Protein AF-A0A3D0SKF4-F1 (afdb_monomer)

Solvent-accessible surface area (backbone atoms only — not comparable to full-atom values): 4396 Å² total; per-residue (Å²): 134,84,79,75,78,81,75,51,72,65,57,49,53,49,52,51,50,52,52,51,38,54,49,53,50,60,49,30,73,76,52,61,47,70,59,51,42,52,54,41,49,53,49,21,55,51,30,46,75,73,69,39,53,70,62,17,52,53,34,51,53,42,39,50,47,43,43,64,68,57,56,59,59,68,77,78,119

pLDDT: mean 88.38, std 13.23, range [37.81, 97.62]

Nearest PDB structures (foldseek):
  6au8-assembly1_A  TM=7.729E-01  e=9.816E+00  Homo sapiens
  8gac-assembly1_A  TM=6.296E-01  e=7.267E+00  synthetic construct

Sequence (77 aa):
MTTQPALTNDEIIQAYTDILGALVLAIGRQLDPARLRADLQLLANAYAQTGSGPTAGLLDELIRHVDTHLLGRQGEH

Structure (mmCIF, N/CA/C/O backbone):
data_AF-A0A3D0SKF4-F1
#
_entry.id   AF-A0A3D0SKF4-F1
#
loop_
_atom_site.group_PDB
_atom_site.id
_atom_site.type_symbol
_atom_site.label_atom_id
_atom_site.label_alt_id
_atom_site.label_comp_id
_atom_site.label_asym_id
_atom_site.label_entity_id
_atom_site.label_seq_id
_atom_site.pdbx_PDB_ins_code
_atom_site.Cartn_x
_atom_site.Cartn_y
_atom_site.Cartn_z
_atom_site.occupancy
_atom_site.B_iso_or_equiv
_atom_site.auth_seq_id
_atom_site.auth_comp_id
_atom_site.auth_asym_id
_atom_site.auth_atom_id
_atom_site.pdbx_PDB_model_num
ATOM 1 N N . MET A 1 1 ? 14.634 -26.908 -26.356 1.00 48.38 1 MET A N 1
ATOM 2 C CA . MET A 1 1 ? 14.883 -25.906 -25.299 1.00 48.38 1 MET A CA 1
ATOM 3 C C . MET A 1 1 ? 14.318 -24.587 -25.780 1.00 48.38 1 MET A C 1
ATOM 5 O O . MET A 1 1 ? 14.893 -23.988 -26.675 1.00 48.38 1 MET A O 1
ATOM 9 N N . THR A 1 2 ? 13.159 -24.178 -25.277 1.00 53.88 2 THR A N 1
ATOM 10 C CA . THR A 1 2 ? 12.644 -22.824 -25.498 1.00 53.88 2 THR A CA 1
ATOM 11 C C . THR A 1 2 ? 13.360 -21.910 -24.514 1.00 53.88 2 THR A C 1
ATOM 13 O O . THR A 1 2 ? 13.158 -22.031 -23.309 1.00 53.88 2 THR A O 1
ATOM 16 N N . THR A 1 3 ? 14.257 -21.056 -25.002 1.00 61.00 3 THR A N 1
ATOM 17 C CA . THR A 1 3 ? 14.823 -19.975 -24.192 1.00 61.00 3 THR A CA 1
ATOM 18 C C . THR A 1 3 ? 13.677 -19.052 -23.814 1.00 61.00 3 THR A C 1
ATOM 20 O O . THR A 1 3 ? 13.098 -18.402 -24.684 1.00 61.00 3 THR A O 1
ATOM 23 N N . GLN A 1 4 ? 13.301 -19.059 -22.536 1.00 71.31 4 GLN A N 1
ATOM 24 C CA . GLN A 1 4 ? 12.331 -18.109 -22.017 1.00 71.31 4 GLN A CA 1
ATOM 25 C C . GLN A 1 4 ? 12.878 -16.701 -22.292 1.00 71.31 4 GLN A C 1
ATOM 27 O O . GLN A 1 4 ? 14.054 -16.457 -21.999 1.00 71.31 4 GLN A O 1
ATOM 32 N N . PRO A 1 5 ? 12.096 -15.812 -22.924 1.00 73.50 5 PRO A N 1
ATOM 33 C CA . PRO A 1 5 ? 12.550 -14.453 -23.163 1.00 73.50 5 PRO A CA 1
ATOM 34 C C . PRO A 1 5 ? 12.903 -13.808 -21.822 1.00 73.50 5 PRO A C 1
ATOM 36 O O . PRO A 1 5 ? 12.195 -13.991 -20.829 1.00 73.50 5 PRO A O 1
ATOM 39 N N . ALA A 1 6 ? 14.035 -13.105 -21.786 1.00 84.94 6 ALA A N 1
ATOM 40 C CA . ALA A 1 6 ? 14.415 -12.324 -20.621 1.00 84.94 6 ALA A CA 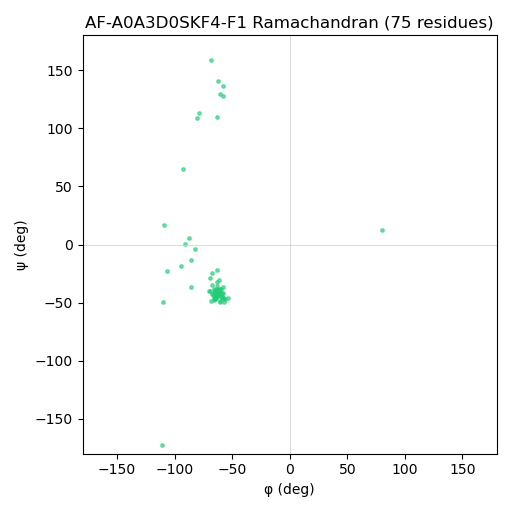1
ATOM 41 C C . ALA A 1 6 ? 13.342 -11.258 -20.377 1.00 84.94 6 ALA A C 1
ATOM 43 O O . ALA A 1 6 ? 12.963 -10.547 -21.308 1.00 84.94 6 ALA A O 1
ATOM 44 N N . LEU A 1 7 ? 12.859 -11.180 -19.137 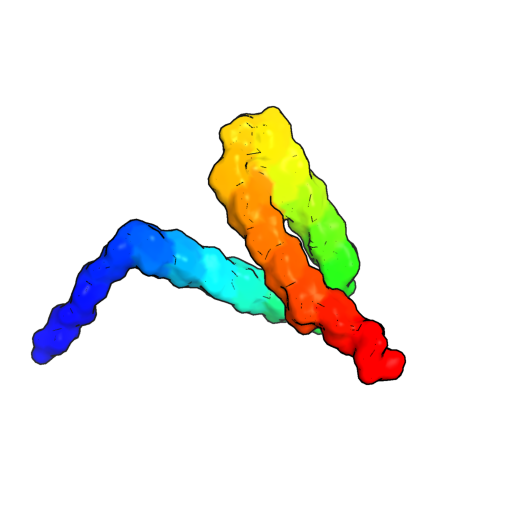1.00 87.81 7 LEU A N 1
ATOM 45 C CA . LEU A 1 7 ? 11.898 -10.165 -18.730 1.00 87.81 7 LEU A CA 1
ATOM 46 C C . LEU A 1 7 ? 12.524 -8.776 -18.878 1.00 87.81 7 LEU A C 1
ATOM 48 O O . LEU A 1 7 ? 13.698 -8.566 -18.558 1.00 87.81 7 LEU A O 1
ATOM 52 N N . THR A 1 8 ? 11.724 -7.827 -19.337 1.00 93.69 8 THR A N 1
ATOM 53 C CA . THR A 1 8 ? 12.050 -6.404 -19.287 1.00 93.69 8 THR A CA 1
ATOM 54 C C . THR A 1 8 ? 12.048 -5.912 -17.839 1.00 93.69 8 THR A C 1
ATOM 56 O O . THR A 1 8 ? 11.429 -6.511 -16.959 1.00 93.69 8 THR A O 1
ATOM 59 N N . ASN A 1 9 ? 12.725 -4.794 -17.569 1.00 90.75 9 ASN A N 1
ATOM 60 C CA . ASN A 1 9 ? 12.731 -4.202 -16.227 1.00 90.75 9 ASN A CA 1
ATOM 61 C C . ASN A 1 9 ? 11.315 -3.873 -15.733 1.00 90.75 9 ASN A C 1
ATOM 63 O O . ASN A 1 9 ? 11.029 -4.069 -14.555 1.00 90.75 9 ASN A O 1
ATOM 67 N N . ASP A 1 10 ? 10.429 -3.437 -16.629 1.00 90.88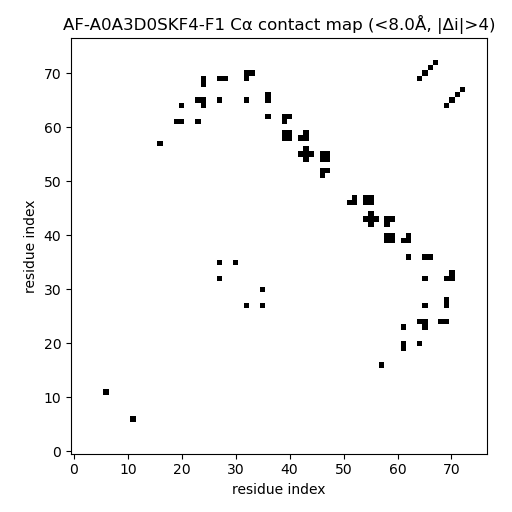 10 ASP A N 1
ATOM 68 C CA . ASP A 1 10 ? 9.039 -3.131 -16.289 1.00 90.88 10 ASP A CA 1
ATOM 69 C C . ASP A 1 10 ? 8.263 -4.399 -15.916 1.00 90.88 10 ASP A C 1
ATOM 71 O O . ASP A 1 10 ? 7.568 -4.419 -14.903 1.00 90.88 10 ASP A O 1
ATOM 75 N N . GLU A 1 11 ? 8.446 -5.495 -16.660 1.00 92.00 11 GLU A N 1
ATOM 76 C CA . GLU A 1 11 ? 7.851 -6.794 -16.318 1.00 92.00 11 GLU A CA 1
ATOM 77 C C . GLU A 1 11 ? 8.383 -7.338 -14.986 1.00 92.00 11 GLU A C 1
ATOM 79 O O . GLU A 1 11 ? 7.631 -7.937 -14.219 1.00 92.00 11 GLU A O 1
ATOM 84 N N . ILE A 1 12 ? 9.661 -7.105 -14.675 1.00 91.00 12 ILE A N 1
ATOM 85 C CA . ILE A 1 12 ? 10.260 -7.487 -13.391 1.00 91.00 12 ILE A CA 1
ATOM 86 C C . ILE A 1 12 ? 9.635 -6.682 -12.245 1.00 91.00 12 ILE A C 1
ATOM 88 O O . ILE A 1 12 ? 9.242 -7.261 -11.232 1.00 91.00 12 ILE A O 1
ATOM 92 N N . ILE A 1 13 ? 9.523 -5.358 -12.393 1.00 89.19 13 ILE A N 1
ATOM 93 C CA . ILE A 1 13 ? 8.924 -4.480 -11.378 1.00 89.19 13 ILE A CA 1
ATOM 94 C C . ILE A 1 13 ? 7.451 -4.837 -11.164 1.00 89.19 13 ILE A C 1
ATOM 96 O O . ILE A 1 13 ? 7.012 -4.952 -10.015 1.00 89.19 13 ILE A O 1
ATOM 100 N N . GLN A 1 14 ? 6.703 -5.072 -12.244 1.00 90.06 14 GLN A N 1
ATOM 101 C CA . GLN A 1 14 ? 5.310 -5.501 -12.168 1.00 90.06 14 GLN A CA 1
ATOM 102 C C . GLN A 1 14 ? 5.189 -6.841 -11.439 1.00 90.06 14 GLN A C 1
ATOM 104 O O . GLN A 1 14 ? 4.430 -6.941 -10.481 1.00 90.06 14 GLN A O 1
ATOM 109 N N . ALA A 1 15 ? 5.995 -7.841 -11.809 1.00 92.31 15 ALA A N 1
ATOM 110 C CA . ALA A 1 15 ? 5.961 -9.152 -11.169 1.00 92.31 15 ALA A CA 1
ATOM 111 C C . ALA A 1 15 ? 6.279 -9.078 -9.667 1.00 92.31 15 ALA A C 1
ATOM 113 O O . ALA A 1 15 ? 5.608 -9.724 -8.861 1.00 92.31 15 ALA A O 1
ATOM 114 N N . TYR A 1 16 ? 7.265 -8.270 -9.262 1.00 92.25 16 TYR A N 1
ATOM 115 C CA . TYR A 1 16 ? 7.540 -8.047 -7.840 1.00 92.25 16 TYR A CA 1
ATOM 116 C C . TYR A 1 16 ? 6.368 -7.373 -7.127 1.00 92.25 16 TYR A C 1
ATOM 118 O O . TYR A 1 16 ? 6.010 -7.791 -6.025 1.00 92.25 16 TYR A O 1
ATOM 126 N N . THR A 1 17 ? 5.752 -6.369 -7.750 1.00 91.75 17 THR A N 1
ATOM 127 C CA . THR A 1 17 ? 4.594 -5.663 -7.187 1.00 91.75 17 THR A CA 1
ATOM 128 C C . THR A 1 17 ? 3.405 -6.610 -7.017 1.00 91.75 17 THR A C 1
ATOM 130 O O . THR A 1 17 ? 2.812 -6.650 -5.940 1.00 91.75 17 THR A O 1
ATOM 133 N N . ASP A 1 18 ? 3.124 -7.447 -8.016 1.00 92.62 18 ASP A N 1
ATOM 134 C CA . ASP A 1 18 ? 2.049 -8.444 -7.985 1.00 92.62 18 ASP A CA 1
ATOM 135 C C . ASP A 1 18 ? 2.270 -9.483 -6.876 1.00 92.62 18 ASP A C 1
ATOM 137 O O . ASP A 1 18 ? 1.347 -9.814 -6.126 1.00 92.62 18 ASP A O 1
ATOM 141 N N . ILE A 1 19 ? 3.504 -9.982 -6.727 1.00 96.44 19 ILE A N 1
ATOM 142 C CA . ILE A 1 19 ? 3.860 -10.948 -5.676 1.00 96.44 19 ILE A CA 1
ATOM 143 C C . ILE A 1 19 ? 3.692 -10.319 -4.290 1.00 96.44 19 ILE A C 1
ATOM 145 O O . ILE A 1 19 ? 3.102 -10.937 -3.400 1.00 96.44 19 ILE A O 1
ATOM 149 N N . LEU A 1 20 ? 4.179 -9.091 -4.095 1.00 95.69 20 LEU A N 1
ATOM 150 C CA . LEU A 1 20 ? 4.016 -8.369 -2.833 1.00 95.69 20 LEU A CA 1
ATOM 151 C C . LEU A 1 20 ? 2.536 -8.109 -2.530 1.00 95.69 20 LEU A C 1
ATOM 153 O O . LEU A 1 20 ? 2.105 -8.335 -1.399 1.00 95.69 20 LEU A O 1
ATOM 157 N N . GLY A 1 21 ? 1.747 -7.726 -3.536 1.00 95.00 21 GLY A N 1
ATOM 158 C CA . GLY A 1 21 ? 0.298 -7.577 -3.429 1.00 95.00 21 GLY A CA 1
ATOM 159 C C . GLY A 1 21 ? -0.366 -8.872 -2.965 1.00 95.00 21 GLY A C 1
ATOM 160 O O . GLY A 1 21 ? -1.101 -8.875 -1.977 1.00 95.00 21 GLY A O 1
ATOM 161 N N . ALA A 1 22 ? -0.050 -10.003 -3.599 1.00 95.75 22 ALA A N 1
ATOM 162 C CA . ALA A 1 22 ? -0.591 -11.307 -3.221 1.00 95.75 22 ALA A CA 1
ATOM 163 C C . ALA A 1 22 ? -0.254 -11.692 -1.768 1.00 95.75 22 ALA A C 1
ATOM 165 O O . ALA A 1 22 ? -1.125 -12.184 -1.042 1.00 95.75 22 ALA A O 1
ATOM 166 N N . LEU A 1 23 ? 0.981 -11.436 -1.322 1.00 95.62 23 LEU A N 1
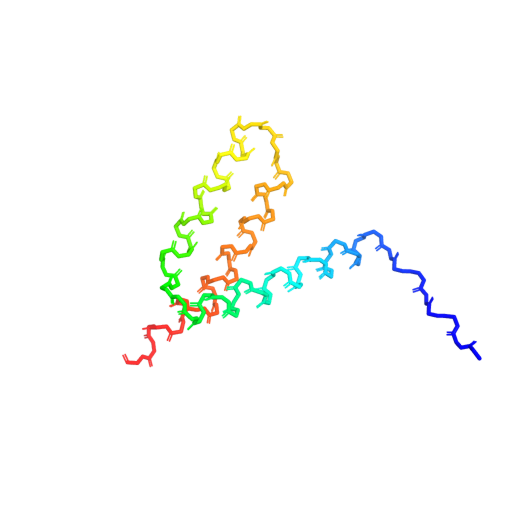ATOM 167 C CA . LEU A 1 23 ? 1.412 -11.694 0.055 1.00 95.62 23 LEU A CA 1
ATOM 168 C C . LEU A 1 23 ? 0.687 -10.796 1.059 1.00 95.62 23 LEU A C 1
ATOM 170 O O . LEU A 1 23 ? 0.179 -11.295 2.063 1.00 95.62 23 LEU A O 1
ATOM 174 N N . VAL A 1 24 ? 0.583 -9.497 0.777 1.00 95.31 24 VAL A N 1
ATOM 175 C CA . VAL A 1 24 ? -0.160 -8.543 1.612 1.00 95.31 24 VAL A CA 1
ATOM 176 C C . VAL A 1 24 ? -1.618 -8.969 1.755 1.00 95.31 24 VAL A C 1
ATOM 178 O O . VAL A 1 24 ? -2.150 -8.957 2.863 1.00 95.31 24 VAL A O 1
ATOM 181 N N . LEU A 1 25 ? -2.255 -9.429 0.676 1.00 94.31 25 LEU A N 1
ATOM 182 C CA . LEU A 1 25 ? -3.621 -9.950 0.736 1.00 94.31 25 LEU A CA 1
ATOM 183 C C . LEU A 1 25 ? -3.722 -11.234 1.567 1.00 94.31 25 LEU A C 1
ATOM 185 O O . LEU A 1 25 ? -4.661 -11.388 2.349 1.00 94.31 25 LEU A O 1
ATOM 189 N N . ALA A 1 26 ? -2.773 -12.161 1.421 1.00 94.12 26 ALA A N 1
ATOM 190 C CA . ALA A 1 26 ? -2.749 -13.400 2.196 1.00 94.12 26 ALA A CA 1
ATOM 191 C C . ALA A 1 26 ? -2.546 -13.147 3.699 1.00 94.12 26 ALA A C 1
ATOM 193 O O . ALA A 1 26 ? -3.188 -13.799 4.525 1.00 94.12 26 ALA A O 1
ATOM 194 N N . ILE A 1 27 ? -1.687 -12.189 4.052 1.00 91.50 27 ILE A N 1
ATOM 195 C CA . ILE A 1 27 ? -1.458 -11.751 5.433 1.00 91.50 27 ILE A CA 1
ATOM 196 C C . ILE A 1 27 ? -2.698 -11.028 5.966 1.00 91.50 27 ILE A C 1
ATOM 198 O O . ILE A 1 27 ? -3.198 -11.369 7.034 1.00 91.50 27 ILE A O 1
ATOM 202 N N . GLY A 1 28 ? -3.242 -10.077 5.205 1.00 90.81 28 GLY A N 1
ATOM 203 C CA . GLY A 1 28 ? -4.397 -9.281 5.611 1.00 90.81 28 GLY A CA 1
ATOM 204 C C . GLY A 1 28 ? -5.657 -10.107 5.861 1.00 90.81 28 GLY A C 1
ATOM 205 O O . GLY A 1 28 ? -6.420 -9.764 6.748 1.00 90.81 28 GLY A O 1
ATOM 206 N N . ARG A 1 29 ? -5.855 -11.234 5.163 1.00 90.62 29 ARG A N 1
ATOM 207 C CA . ARG A 1 29 ? -6.957 -12.176 5.458 1.00 90.62 29 ARG A CA 1
ATOM 208 C C . ARG A 1 29 ? -6.822 -12.897 6.802 1.00 90.62 29 ARG A C 1
ATOM 210 O O . ARG A 1 29 ? -7.820 -13.388 7.316 1.00 90.62 29 ARG A O 1
ATOM 217 N N . GLN A 1 30 ? -5.602 -13.030 7.319 1.00 92.12 30 GLN A N 1
ATOM 218 C CA . GLN A 1 30 ? -5.315 -13.698 8.595 1.00 92.12 30 GLN A CA 1
ATOM 219 C C . GLN A 1 30 ? -5.247 -12.711 9.767 1.00 92.12 30 GLN A C 1
ATOM 221 O O . GLN A 1 30 ? -5.336 -13.121 10.922 1.00 92.12 30 GLN A O 1
ATOM 226 N N . LEU A 1 31 ? -5.067 -11.425 9.469 1.00 88.62 31 LEU A N 1
ATOM 227 C CA . LEU A 1 31 ? -4.992 -10.329 10.429 1.00 88.62 31 LEU A CA 1
ATOM 228 C C . LEU A 1 31 ? -6.228 -9.424 10.308 1.00 88.62 31 LEU A C 1
ATOM 230 O O . LEU A 1 31 ? -7.176 -9.735 9.596 1.00 88.62 31 LEU A O 1
ATOM 234 N N . ASP A 1 32 ? -6.212 -8.295 11.015 1.00 91.19 32 ASP A N 1
ATOM 235 C CA . ASP A 1 32 ? -7.156 -7.197 10.806 1.00 91.19 32 ASP A CA 1
ATOM 236 C C . ASP A 1 32 ? -6.727 -6.379 9.566 1.00 91.19 32 ASP A C 1
ATOM 238 O O . ASP A 1 32 ? -5.673 -5.725 9.606 1.00 91.19 32 ASP A O 1
ATOM 242 N N . PRO A 1 33 ? -7.510 -6.383 8.466 1.00 91.75 33 PRO A N 1
ATOM 243 C CA . PRO A 1 33 ? -7.161 -5.654 7.251 1.00 91.75 33 PRO A CA 1
ATOM 244 C C . PRO A 1 33 ? -7.086 -4.136 7.446 1.00 91.75 33 PRO A C 1
ATOM 246 O O . PRO A 1 33 ? -6.271 -3.480 6.797 1.00 91.75 33 PRO A O 1
ATOM 249 N N . ALA A 1 34 ? -7.901 -3.566 8.340 1.00 93.44 34 ALA A N 1
ATOM 250 C CA . ALA A 1 34 ? -7.910 -2.128 8.597 1.00 93.44 34 ALA A CA 1
ATOM 251 C C . ALA A 1 34 ? -6.630 -1.702 9.321 1.00 93.44 34 ALA A C 1
ATOM 253 O O . ALA A 1 34 ? -6.019 -0.688 8.972 1.00 93.44 34 ALA A O 1
ATOM 254 N N . ARG A 1 35 ? -6.174 -2.518 10.278 1.00 93.38 35 ARG A N 1
ATOM 255 C CA . ARG A 1 35 ? -4.891 -2.302 10.950 1.00 93.38 35 ARG A CA 1
ATOM 256 C C . ARG A 1 35 ? -3.714 -2.440 9.987 1.00 93.38 35 ARG A C 1
ATOM 258 O O . ARG A 1 35 ? -2.855 -1.565 9.966 1.00 93.38 35 ARG A O 1
ATOM 265 N N . LEU A 1 36 ? -3.706 -3.480 9.149 1.00 95.00 36 LEU A N 1
ATOM 266 C CA . LEU A 1 36 ? -2.661 -3.669 8.137 1.00 95.00 36 LEU A CA 1
ATOM 267 C C . LEU A 1 36 ? -2.574 -2.468 7.184 1.00 95.00 36 LEU A C 1
ATOM 269 O O . LEU A 1 36 ? -1.482 -1.971 6.918 1.00 95.00 36 LEU A O 1
ATOM 273 N N . ARG A 1 37 ? -3.720 -1.966 6.706 1.00 95.62 37 ARG A N 1
ATOM 274 C CA . ARG A 1 37 ? -3.784 -0.757 5.875 1.00 95.62 37 ARG A CA 1
ATOM 275 C C . ARG A 1 37 ? -3.150 0.448 6.582 1.00 95.62 37 ARG A C 1
ATOM 277 O O . ARG A 1 37 ? -2.366 1.172 5.970 1.00 95.62 37 ARG A O 1
ATOM 284 N N . ALA A 1 38 ? -3.482 0.668 7.854 1.00 95.88 38 ALA A N 1
ATOM 285 C CA . ALA A 1 38 ? -2.946 1.781 8.635 1.00 95.88 38 ALA A CA 1
ATOM 286 C C . ALA A 1 38 ? -1.422 1.680 8.819 1.00 95.88 38 ALA A C 1
ATOM 288 O O . ALA A 1 38 ? -0.718 2.673 8.635 1.00 95.88 38 ALA A O 1
ATOM 289 N N . ASP A 1 39 ? -0.907 0.483 9.108 1.00 96.44 39 ASP A N 1
ATOM 290 C CA . ASP A 1 39 ? 0.532 0.244 9.252 1.00 96.44 39 ASP A CA 1
ATOM 291 C C . ASP A 1 39 ? 1.281 0.506 7.930 1.00 96.44 39 ASP A C 1
ATOM 293 O O . ASP A 1 39 ? 2.320 1.171 7.921 1.00 96.44 39 ASP A O 1
ATOM 297 N N . LEU A 1 40 ? 0.725 0.070 6.792 1.00 96.25 40 LEU A N 1
ATOM 298 C CA . LEU A 1 40 ? 1.280 0.371 5.465 1.00 96.25 40 LEU A CA 1
ATOM 299 C C . LEU A 1 40 ? 1.288 1.880 5.174 1.00 96.25 40 LEU A C 1
ATOM 301 O O . LEU A 1 40 ? 2.279 2.394 4.653 1.00 96.25 40 LEU A O 1
ATOM 305 N N . GLN A 1 41 ? 0.235 2.607 5.562 1.00 97.38 41 GLN A N 1
ATOM 306 C CA . GLN A 1 41 ? 0.166 4.062 5.395 1.00 97.38 41 GLN A CA 1
ATOM 307 C C . GLN A 1 41 ? 1.241 4.789 6.212 1.00 97.38 41 GLN A C 1
ATOM 309 O O . GLN A 1 41 ? 1.848 5.746 5.725 1.00 97.38 41 GLN A O 1
ATOM 314 N N . LEU A 1 42 ? 1.505 4.341 7.444 1.00 97.62 42 LEU A N 1
ATOM 315 C CA . LEU A 1 42 ? 2.573 4.903 8.274 1.00 97.62 42 LEU A CA 1
ATOM 316 C C . LEU A 1 42 ? 3.944 4.72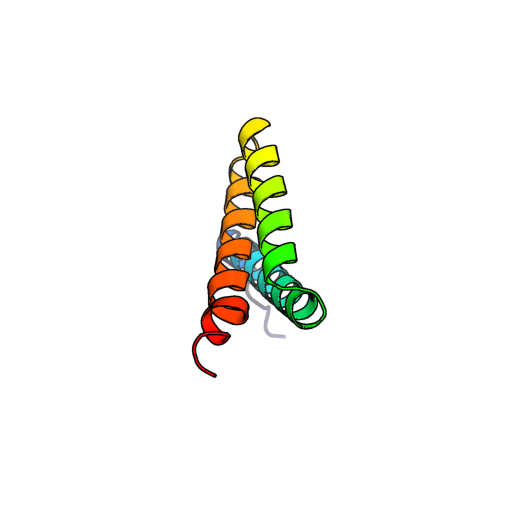5 7.615 1.00 97.62 42 LEU A C 1
ATOM 318 O O . LEU A 1 42 ? 4.734 5.670 7.583 1.00 97.62 42 LEU A O 1
ATOM 322 N N . LEU A 1 43 ? 4.207 3.547 7.044 1.00 96.75 43 LEU A N 1
ATOM 323 C CA . LEU A 1 43 ? 5.445 3.283 6.314 1.00 96.75 43 LEU A CA 1
ATOM 324 C C . LEU A 1 43 ? 5.555 4.150 5.056 1.00 96.75 43 LEU A C 1
ATOM 326 O O . LEU A 1 43 ? 6.600 4.764 4.848 1.00 96.75 43 LEU A O 1
ATOM 330 N N . ALA A 1 44 ? 4.492 4.256 4.252 1.00 96.50 44 ALA A N 1
ATOM 331 C CA . ALA A 1 44 ? 4.488 5.082 3.043 1.00 96.50 44 ALA A CA 1
ATOM 332 C C . ALA A 1 44 ? 4.844 6.539 3.374 1.00 96.50 44 ALA A C 1
ATOM 334 O O . ALA A 1 44 ? 5.752 7.124 2.777 1.00 96.50 44 ALA A O 1
ATOM 335 N N . ASN A 1 45 ? 4.214 7.085 4.417 1.00 96.00 45 ASN A N 1
ATOM 336 C CA . ASN A 1 45 ? 4.478 8.436 4.899 1.00 96.00 45 ASN A CA 1
ATOM 337 C C . ASN A 1 45 ? 5.917 8.603 5.409 1.00 96.00 45 ASN A C 1
ATOM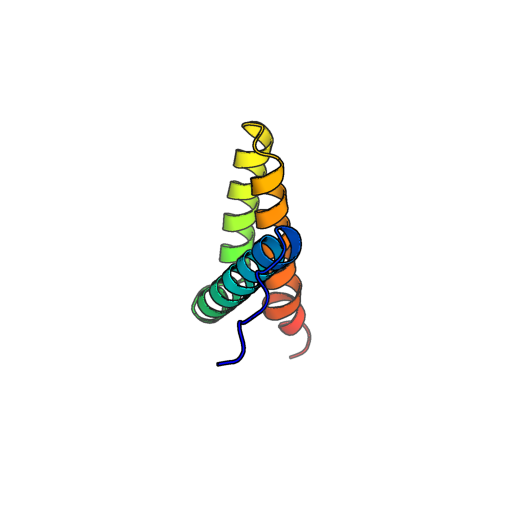 339 O O . ASN A 1 45 ? 6.523 9.655 5.197 1.00 96.00 45 ASN A O 1
ATOM 343 N N . ALA A 1 46 ? 6.477 7.599 6.089 1.00 96.44 46 ALA A N 1
ATOM 344 C CA . ALA A 1 46 ? 7.861 7.637 6.554 1.00 96.44 46 ALA A CA 1
ATOM 345 C C . ALA A 1 46 ? 8.846 7.663 5.373 1.00 96.44 46 ALA A C 1
ATOM 347 O O . ALA A 1 46 ? 9.725 8.522 5.329 1.00 96.44 46 ALA A O 1
ATOM 348 N N . TYR A 1 47 ? 8.660 6.794 4.375 1.00 95.75 47 TYR A N 1
ATOM 349 C CA . TYR A 1 47 ? 9.531 6.737 3.196 1.00 95.75 47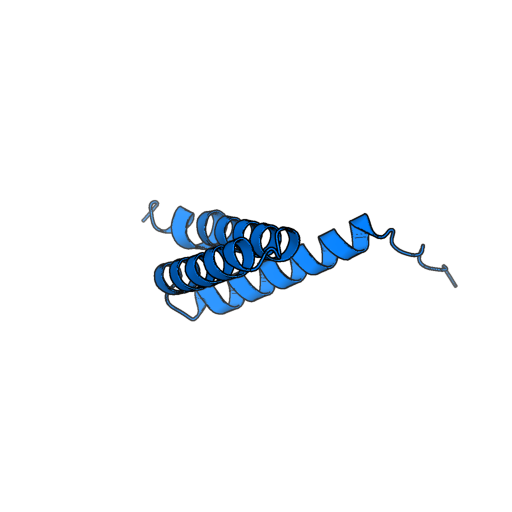 TYR A CA 1
ATOM 350 C C . TYR A 1 47 ? 9.418 7.974 2.301 1.00 95.75 47 TYR A C 1
ATOM 352 O O . TYR A 1 47 ? 10.427 8.423 1.748 1.00 95.75 47 TYR A O 1
ATOM 360 N N . ALA A 1 48 ? 8.226 8.565 2.194 1.00 92.50 48 ALA A N 1
ATOM 361 C CA . ALA A 1 48 ? 8.035 9.835 1.500 1.00 92.50 48 ALA A CA 1
ATOM 362 C C . ALA A 1 48 ? 8.849 10.963 2.162 1.00 92.50 48 ALA A C 1
ATOM 364 O O . ALA A 1 48 ? 9.515 11.735 1.473 1.00 92.50 48 ALA A O 1
ATOM 365 N N . GLN A 1 49 ? 8.865 11.015 3.499 1.00 92.88 49 GLN A N 1
ATOM 366 C CA . GLN A 1 49 ? 9.622 12.014 4.262 1.00 92.88 49 GLN A CA 1
ATOM 367 C C . GLN A 1 49 ? 11.142 11.823 4.176 1.00 92.88 49 GLN A C 1
ATOM 369 O O . GLN A 1 49 ? 11.882 12.802 4.241 1.00 92.88 49 GLN A O 1
ATOM 374 N N . THR A 1 50 ? 11.627 10.592 3.991 1.00 93.06 50 THR A N 1
ATOM 375 C CA . THR A 1 50 ? 13.063 10.308 3.819 1.00 93.06 50 THR A CA 1
ATOM 376 C C . THR A 1 50 ? 13.536 10.414 2.363 1.00 93.06 50 THR A C 1
ATOM 378 O O . THR A 1 50 ? 14.678 10.067 2.070 1.00 93.06 50 THR A O 1
ATOM 381 N N . GLY A 1 51 ? 12.677 10.850 1.433 1.00 89.50 51 GLY A N 1
ATOM 382 C CA . GLY A 1 51 ? 13.014 11.019 0.013 1.00 89.50 51 GLY A CA 1
ATOM 383 C C . GLY A 1 51 ? 12.996 9.732 -0.821 1.00 89.50 51 GLY A C 1
ATOM 384 O O . GLY A 1 51 ? 13.459 9.735 -1.961 1.00 89.50 51 GLY A O 1
ATOM 385 N N . SER A 1 52 ? 12.448 8.629 -0.300 1.00 91.62 52 SER A N 1
ATOM 386 C CA . SER A 1 52 ? 12.329 7.355 -1.023 1.00 91.62 52 SER A CA 1
ATOM 387 C C . SER A 1 52 ? 10.976 7.250 -1.738 1.00 91.62 52 SER A C 1
ATOM 389 O O . SER A 1 52 ? 10.134 6.412 -1.416 1.00 91.62 52 SER A O 1
ATOM 391 N N . GLY A 1 53 ? 10.765 8.131 -2.721 1.00 90.12 53 GLY A N 1
ATOM 392 C CA . GLY A 1 53 ? 9.514 8.231 -3.486 1.00 90.12 53 GLY A CA 1
ATOM 393 C C . GLY A 1 53 ? 9.045 6.918 -4.135 1.00 90.12 53 GLY A C 1
ATOM 394 O O . GLY A 1 53 ? 7.876 6.575 -3.977 1.00 90.12 53 GLY A O 1
ATOM 395 N N . PRO A 1 54 ? 9.919 6.135 -4.802 1.00 91.31 54 PRO A N 1
ATOM 396 C CA . PRO A 1 54 ? 9.521 4.853 -5.389 1.00 91.31 54 PRO A CA 1
ATOM 397 C C . PRO A 1 54 ? 9.017 3.837 -4.356 1.00 91.31 54 PRO A C 1
ATOM 399 O O . PRO A 1 54 ? 8.033 3.145 -4.599 1.00 91.31 54 PRO A O 1
ATOM 402 N N . THR A 1 55 ? 9.651 3.780 -3.182 1.00 93.19 55 THR A N 1
ATOM 403 C CA . THR A 1 55 ? 9.226 2.895 -2.087 1.00 93.19 55 THR A CA 1
ATOM 404 C C . THR A 1 55 ? 7.870 3.319 -1.537 1.00 93.19 55 THR A C 1
ATOM 406 O O . THR A 1 55 ? 7.006 2.472 -1.324 1.00 93.19 55 THR A O 1
ATOM 409 N N . ALA A 1 56 ? 7.660 4.626 -1.346 1.00 94.56 56 ALA A N 1
ATOM 410 C CA . ALA A 1 56 ? 6.365 5.158 -0.934 1.00 94.56 56 ALA A CA 1
ATOM 411 C C . ALA A 1 56 ? 5.267 4.813 -1.956 1.00 94.56 56 ALA A C 1
ATOM 413 O O . ALA A 1 56 ? 4.220 4.311 -1.565 1.00 94.56 56 ALA A O 1
ATOM 414 N N . GLY A 1 57 ? 5.547 4.958 -3.257 1.00 93.44 57 GLY A N 1
ATOM 415 C CA . GLY A 1 57 ? 4.606 4.603 -4.324 1.00 93.44 57 GLY A CA 1
ATOM 416 C C . GLY A 1 57 ? 4.244 3.114 -4.364 1.00 93.44 57 GLY A C 1
ATOM 417 O O . GLY A 1 57 ? 3.080 2.773 -4.560 1.00 93.44 57 GLY A O 1
ATOM 418 N N . LEU A 1 58 ? 5.206 2.214 -4.123 1.00 94.25 58 LEU A N 1
ATOM 419 C CA . LEU A 1 58 ? 4.917 0.780 -3.997 1.00 94.25 58 LEU A CA 1
ATOM 420 C C . LEU A 1 58 ? 4.043 0.482 -2.774 1.00 94.25 58 LEU A C 1
ATOM 422 O O . LEU A 1 58 ? 3.125 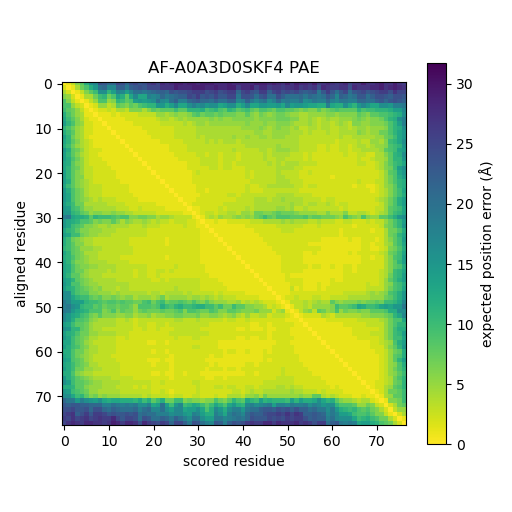-0.327 -2.863 1.00 94.25 58 LEU A O 1
ATOM 426 N N . LEU A 1 59 ? 4.291 1.142 -1.641 1.00 95.94 59 LEU A N 1
ATOM 427 C CA . LEU A 1 59 ? 3.453 0.991 -0.450 1.00 95.94 59 LEU A CA 1
ATOM 428 C C . LEU A 1 59 ? 2.028 1.506 -0.694 1.00 95.94 59 LEU A C 1
ATOM 430 O O . LEU A 1 59 ? 1.081 0.828 -0.305 1.00 95.94 59 LEU A O 1
ATOM 434 N N . ASP A 1 60 ? 1.864 2.629 -1.396 1.00 96.19 60 ASP A N 1
ATOM 435 C CA . ASP A 1 60 ? 0.550 3.135 -1.810 1.00 96.19 60 ASP A CA 1
ATOM 436 C C . ASP A 1 60 ? -0.193 2.139 -2.718 1.00 96.19 60 ASP A C 1
ATOM 438 O O . ASP A 1 60 ? -1.403 1.941 -2.574 1.00 96.19 60 ASP A O 1
ATOM 442 N N . GLU A 1 61 ? 0.520 1.450 -3.613 1.00 94.94 61 GLU A N 1
ATOM 443 C CA . GLU A 1 61 ? -0.069 0.393 -4.440 1.00 94.94 61 GLU A CA 1
ATOM 444 C C . GLU A 1 61 ? -0.539 -0.802 -3.595 1.00 94.94 61 GLU A C 1
ATOM 446 O O . GLU A 1 61 ? -1.633 -1.331 -3.808 1.00 94.94 61 GLU A O 1
ATOM 451 N N . LEU A 1 62 ? 0.230 -1.200 -2.577 1.00 95.81 62 LEU A N 1
ATOM 452 C CA . LEU A 1 62 ? -0.172 -2.260 -1.645 1.00 95.81 62 LEU A CA 1
ATOM 453 C C . LEU A 1 62 ? -1.386 -1.850 -0.796 1.00 95.81 62 LEU A C 1
ATOM 455 O O . LEU A 1 62 ? -2.283 -2.667 -0.578 1.00 95.81 62 LEU A O 1
ATOM 459 N N . ILE A 1 63 ? -1.460 -0.587 -0.363 1.00 96.44 63 ILE A N 1
ATOM 460 C CA . ILE A 1 63 ? -2.638 -0.028 0.323 1.00 96.44 63 ILE A CA 1
ATOM 461 C C . ILE A 1 63 ? -3.869 -0.139 -0.582 1.00 96.44 63 ILE A C 1
ATOM 463 O O . ILE A 1 63 ? -4.910 -0.631 -0.142 1.00 96.44 63 ILE A O 1
ATOM 467 N N . ARG A 1 64 ? -3.745 0.225 -1.867 1.00 95.12 64 ARG A N 1
ATOM 468 C CA . ARG A 1 64 ? -4.838 0.090 -2.843 1.00 95.12 64 ARG A CA 1
ATOM 469 C C . ARG A 1 64 ? -5.306 -1.359 -2.996 1.00 95.12 64 ARG A C 1
ATOM 471 O O . ARG A 1 64 ? -6.511 -1.598 -3.112 1.00 95.12 64 ARG A O 1
ATOM 478 N N . HIS A 1 65 ? -4.391 -2.328 -2.966 1.00 94.19 65 HIS A N 1
ATOM 479 C CA . HIS A 1 65 ? -4.747 -3.748 -3.002 1.00 94.19 65 HIS A CA 1
ATOM 480 C C . HIS A 1 65 ? -5.555 -4.165 -1.765 1.00 94.19 65 HIS A C 1
ATOM 482 O O . HIS A 1 65 ? -6.593 -4.817 -1.910 1.00 94.19 65 HIS A O 1
ATOM 488 N N . VAL A 1 66 ? -5.128 -3.768 -0.561 1.00 94.38 66 VAL A N 1
ATOM 489 C CA . VAL A 1 66 ? -5.871 -4.034 0.688 1.00 94.38 66 VAL A CA 1
ATOM 490 C C . VAL A 1 66 ? -7.272 -3.423 0.629 1.00 94.38 66 VAL A C 1
ATOM 492 O O . VAL A 1 66 ? -8.255 -4.103 0.935 1.00 94.38 66 VAL A O 1
ATOM 495 N N . ASP A 1 67 ? -7.378 -2.180 0.168 1.00 94.50 67 ASP A N 1
ATOM 496 C CA . ASP A 1 67 ? -8.650 -1.472 0.035 1.00 94.50 67 ASP A CA 1
ATOM 497 C C . ASP A 1 67 ? -9.606 -2.180 -0.912 1.00 94.50 67 ASP A C 1
ATOM 499 O O . ASP A 1 67 ? -10.753 -2.443 -0.563 1.00 94.50 67 ASP A O 1
ATOM 503 N N . THR A 1 68 ? -9.118 -2.533 -2.097 1.00 93.94 68 THR A N 1
ATOM 504 C CA . THR A 1 68 ? -9.942 -3.115 -3.158 1.00 93.94 68 THR A CA 1
ATOM 505 C C . THR A 1 68 ? -10.399 -4.527 -2.805 1.00 93.94 68 THR A C 1
ATOM 507 O O . THR A 1 68 ? -11.540 -4.906 -3.071 1.00 93.94 68 THR A O 1
ATOM 510 N N . HIS A 1 69 ? -9.520 -5.333 -2.206 1.00 92.44 69 HIS A N 1
ATOM 511 C CA . HIS A 1 69 ? -9.755 -6.770 -2.082 1.00 92.44 69 HIS A CA 1
ATOM 512 C C . HIS A 1 69 ? -10.128 -7.245 -0.681 1.00 92.44 69 HIS A C 1
ATOM 514 O O . HIS A 1 69 ? -10.725 -8.319 -0.576 1.00 92.44 69 HIS A O 1
ATOM 520 N N . LEU A 1 70 ? -9.788 -6.500 0.374 1.00 90.62 70 LEU A N 1
ATOM 521 C CA . LEU A 1 70 ? -10.097 -6.888 1.752 1.00 90.62 70 LEU A CA 1
ATOM 522 C C . LEU A 1 70 ? -11.171 -5.994 2.362 1.00 90.62 70 LEU A C 1
ATOM 524 O O . LEU A 1 70 ? -12.150 -6.519 2.880 1.00 90.62 70 LEU A O 1
ATOM 528 N N . LEU A 1 71 ? -11.027 -4.671 2.264 1.00 89.31 71 LEU A N 1
ATOM 529 C CA . LEU A 1 71 ? -11.950 -3.727 2.909 1.00 89.31 71 LEU A CA 1
ATOM 530 C C . LEU A 1 71 ? -13.187 -3.425 2.055 1.00 89.31 71 LEU A C 1
ATOM 532 O O . LEU A 1 71 ? -14.294 -3.353 2.582 1.00 89.31 71 LEU A O 1
ATOM 536 N N . GLY A 1 72 ? -13.036 -3.339 0.732 1.00 81.00 72 GLY A N 1
ATOM 537 C CA . GLY A 1 72 ? -14.140 -3.092 -0.200 1.00 81.00 72 GLY A CA 1
ATOM 538 C C . GLY A 1 72 ? -15.200 -4.199 -0.216 1.00 81.00 72 GLY A C 1
ATOM 539 O O . GLY A 1 72 ? -16.344 -3.937 -0.566 1.00 81.00 72 GLY A O 1
ATOM 540 N N . ARG A 1 73 ? -14.854 -5.419 0.223 1.00 63.62 73 ARG A N 1
ATOM 541 C CA . ARG A 1 73 ? -15.786 -6.561 0.314 1.00 63.62 73 ARG A CA 1
ATOM 542 C C . ARG A 1 73 ? -16.580 -6.610 1.624 1.00 63.62 73 ARG A C 1
ATOM 544 O O . ARG A 1 73 ? -17.538 -7.368 1.713 1.00 63.62 73 ARG A O 1
ATOM 551 N N . GLN A 1 74 ? -16.205 -5.834 2.646 1.00 54.12 74 GLN A N 1
ATOM 552 C CA . GLN A 1 74 ? -16.890 -5.845 3.950 1.00 54.12 74 GLN A CA 1
ATOM 553 C C . GLN A 1 74 ? -18.157 -4.972 3.988 1.00 54.12 74 GLN A C 1
ATOM 555 O O . GLN A 1 74 ? -18.855 -4.974 4.996 1.00 54.12 74 GLN A O 1
ATOM 560 N N . GLY A 1 75 ? -18.473 -4.249 2.907 1.00 50.22 75 GLY A N 1
ATOM 561 C CA . GLY A 1 75 ? -19.705 -3.462 2.770 1.00 50.22 75 GLY A CA 1
ATOM 562 C C . GLY A 1 75 ? -20.887 -4.204 2.129 1.00 50.22 75 GLY A C 1
ATOM 563 O O . GLY A 1 75 ? -21.939 -3.597 1.960 1.00 50.22 75 GLY A O 1
ATOM 564 N N . GLU A 1 76 ? -20.728 -5.479 1.751 1.00 49.84 76 GLU A N 1
ATOM 565 C CA 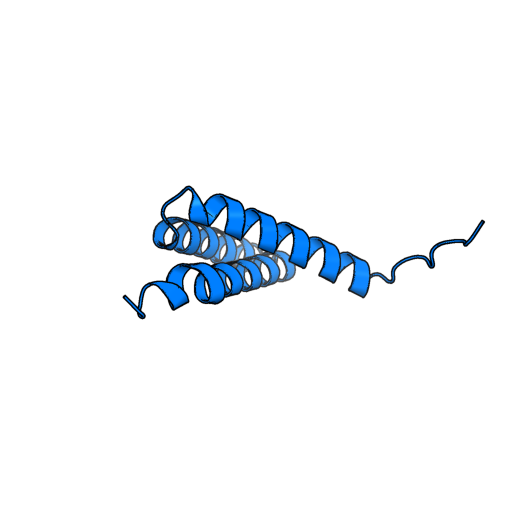. GLU A 1 76 ? -21.739 -6.257 1.007 1.00 49.84 76 GLU A CA 1
ATOM 566 C C . GLU A 1 76 ? -22.419 -7.374 1.829 1.00 49.84 76 GLU A C 1
ATOM 568 O O . GLU A 1 76 ? -23.028 -8.271 1.248 1.00 49.84 76 GLU A O 1
ATOM 573 N N . HIS A 1 77 ? -22.332 -7.349 3.165 1.00 37.81 77 HIS A N 1
ATOM 574 C CA . HIS A 1 77 ? -22.922 -8.368 4.048 1.00 37.81 77 HIS A CA 1
ATOM 575 C C . HIS A 1 77 ? -23.903 -7.780 5.064 1.00 37.81 77 HIS A C 1
ATOM 577 O O . HIS A 1 77 ? -23.534 -6.789 5.733 1.00 37.81 77 HIS A O 1
#

Secondary structure (DSSP, 8-state):
---PPPPPHHHHHHHHHHHHHHHHHHHHTTS-HHHHHHHHHHHHHHHHHTT-HHHHHHHHHHHHHHIIIIIGGGG--

Mean predicted aligned error: 5.97 Å

Radius of gyration: 15.13 Å; Cα contacts (8 Å, |Δi|>4): 50; chains: 1; bounding box: 38×38×36 Å

Foldseek 3Di:
DPDDDDDDPVRVVVVVLVVVLVVLVVVCVVDPLVVSLVVLQVVLVVCVVVVNPVSSVSSVSSSVSSCVPPVVVVVPD